Protein AF-A0A1I6ZV10-F1 (afdb_monomer_lite)

Foldseek 3Di:
DQPPPPCLVVLLVLLVVLCVVLVVLQVVDPLSVVLSVVLSVCSNPVSVDDLVRNVVSLVVNLVVLVVVLVVLVVVPVVDPDDPVSNVVSVVSNVSSVVSSVSSVVSCVPPSD

Radius of gyration: 16.06 Å; chains: 1; bounding box: 41×19×49 Å

Secondary structure (DSSP, 8-state):
-----TTHHHHHHHHHHHHHHTHHHHHS-HHHHHHHHHHHHHHHTTTTS-HHHHHHHHHHHHHHHHHHHHHHHHHHHH----HHHHHHHHHHHHHHHHHHHHHHHHHHHH--

Structure (mmCIF, N/CA/C/O backbone):
data_AF-A0A1I6ZV10-F1
#
_entry.id   AF-A0A1I6ZV10-F1
#
loop_
_atom_site.group_PDB
_atom_site.id
_atom_site.type_symbol
_atom_site.label_atom_id
_atom_site.label_alt_id
_atom_site.label_comp_id
_atom_site.label_asym_id
_atom_site.label_entity_id
_atom_site.label_seq_id
_atom_site.pdbx_PDB_ins_code
_atom_site.Cartn_x
_atom_site.Cartn_y
_atom_site.Cartn_z
_atom_site.occupancy
_atom_site.B_iso_or_equiv
_atom_site.auth_seq_id
_atom_site.auth_comp_id
_atom_site.auth_asym_id
_atom_site.auth_atom_id
_atom_site.pdbx_PDB_model_num
ATOM 1 N N . MET A 1 1 ? -14.792 2.680 24.919 1.00 31.55 1 MET A N 1
ATOM 2 C CA . MET A 1 1 ? -15.704 2.117 23.906 1.00 31.55 1 MET A CA 1
ATOM 3 C C . MET A 1 1 ? -14.819 1.675 22.760 1.00 31.55 1 MET A C 1
ATOM 5 O O . MET A 1 1 ? -14.133 2.535 22.224 1.00 31.55 1 MET A O 1
ATOM 9 N N . SER A 1 2 ? -14.737 0.375 22.478 1.00 42.28 2 SER A N 1
ATOM 10 C CA . SER A 1 2 ? -13.983 -0.118 21.324 1.00 42.28 2 SER A CA 1
ATOM 11 C C . SER A 1 2 ? -14.800 0.162 20.072 1.00 42.28 2 SER A C 1
ATOM 13 O O . SER A 1 2 ? -15.940 -0.282 19.961 1.00 42.28 2 SER A O 1
ATOM 15 N N . LEU A 1 3 ? -14.244 0.974 19.179 1.00 47.09 3 LEU A N 1
ATOM 16 C CA . LEU A 1 3 ? -14.742 1.128 17.820 1.00 47.09 3 LEU A CA 1
ATOM 17 C C . LEU A 1 3 ? -14.268 -0.110 17.053 1.00 47.09 3 LEU A C 1
ATOM 19 O O . LEU A 1 3 ? -13.204 -0.089 16.442 1.00 47.09 3 LEU A O 1
ATOM 23 N N . GLU A 1 4 ? -15.000 -1.217 17.166 1.00 53.94 4 GLU A N 1
ATOM 24 C CA . GLU A 1 4 ? -14.805 -2.346 16.256 1.00 53.94 4 GLU A CA 1
ATOM 25 C C . GLU A 1 4 ? -15.121 -1.844 14.844 1.00 53.94 4 GLU A C 1
ATOM 27 O O . GLU A 1 4 ? -16.244 -1.419 14.569 1.00 53.94 4 GLU A O 1
ATOM 32 N N . ASN A 1 5 ? -14.105 -1.805 13.981 1.00 54.47 5 ASN A N 1
ATOM 33 C CA . ASN A 1 5 ? -14.259 -1.457 12.577 1.00 54.47 5 ASN A CA 1
ATOM 34 C C . ASN A 1 5 ? -15.032 -2.604 11.899 1.00 54.47 5 ASN A C 1
ATOM 36 O O . ASN A 1 5 ? -14.471 -3.695 11.769 1.00 54.47 5 ASN A O 1
ATOM 40 N N . PRO A 1 6 ? -16.299 -2.413 11.479 1.00 59.09 6 PRO A N 1
ATOM 41 C CA . PRO A 1 6 ? -17.118 -3.497 10.929 1.00 59.09 6 PRO A CA 1
ATOM 42 C C . PRO A 1 6 ? -16.561 -4.069 9.615 1.00 59.09 6 PRO A C 1
ATOM 44 O O . PRO A 1 6 ? -16.993 -5.139 9.197 1.00 59.09 6 PRO A O 1
ATOM 47 N N . ASN A 1 7 ? -15.581 -3.390 9.008 1.00 64.69 7 ASN A N 1
ATOM 48 C CA . ASN A 1 7 ? -14.989 -3.738 7.720 1.00 64.69 7 ASN A CA 1
ATOM 49 C C . ASN A 1 7 ? -13.534 -4.231 7.827 1.00 64.69 7 ASN A C 1
ATOM 51 O O . ASN A 1 7 ? -12.903 -4.432 6.796 1.00 64.69 7 ASN A O 1
ATOM 55 N N . ALA A 1 8 ? -12.995 -4.488 9.030 1.00 67.50 8 ALA A N 1
ATOM 56 C CA . ALA A 1 8 ? -11.590 -4.899 9.201 1.00 67.50 8 ALA A CA 1
ATOM 57 C C . ALA A 1 8 ? -11.202 -6.116 8.331 1.00 67.50 8 ALA A C 1
ATOM 59 O O . ALA A 1 8 ? -10.106 -6.175 7.782 1.00 67.50 8 ALA A O 1
ATOM 60 N N . GLY A 1 9 ? -12.128 -7.061 8.132 1.00 77.25 9 GLY A N 1
ATOM 61 C CA . GLY A 1 9 ? -11.920 -8.190 7.223 1.00 77.25 9 GLY A CA 1
ATOM 62 C C . GLY A 1 9 ? -11.881 -7.802 5.739 1.00 77.25 9 GLY A C 1
ATOM 63 O O . GLY A 1 9 ? -11.145 -8.412 4.971 1.00 77.25 9 GLY A O 1
ATOM 64 N N . GLU A 1 10 ? -12.646 -6.799 5.305 1.00 86.06 10 GLU A N 1
ATOM 65 C CA . GLU A 1 10 ? -12.596 -6.293 3.924 1.00 86.06 10 GLU A CA 1
ATOM 66 C C . GLU A 1 10 ? -11.306 -5.508 3.664 1.00 86.06 10 GLU A C 1
ATOM 68 O O . GLU A 1 10 ? -10.708 -5.667 2.599 1.00 86.06 10 GLU A O 1
ATOM 73 N N . ASP A 1 11 ? -10.843 -4.737 4.652 1.00 88.38 11 ASP A N 1
ATOM 74 C CA . ASP A 1 11 ? -9.592 -3.977 4.587 1.00 88.38 11 ASP A CA 1
ATOM 75 C C . ASP A 1 11 ? -8.392 -4.927 4.413 1.00 88.38 11 ASP A C 1
ATOM 77 O O . ASP A 1 11 ? -7.582 -4.768 3.497 1.00 88.38 11 ASP A O 1
ATOM 81 N N . VAL A 1 12 ? -8.305 -5.970 5.249 1.00 91.12 12 VAL A N 1
ATOM 82 C CA . VAL A 1 12 ? -7.232 -6.976 5.180 1.00 91.12 12 VAL A CA 1
ATOM 83 C C . VAL A 1 12 ? -7.280 -7.739 3.858 1.00 91.12 12 VAL A C 1
ATOM 85 O O . VAL A 1 12 ? -6.261 -7.835 3.179 1.00 91.12 12 VAL A O 1
ATOM 88 N N . ASN A 1 13 ? -8.459 -8.209 3.433 1.00 91.12 13 ASN A N 1
ATOM 89 C CA . ASN A 1 13 ? -8.607 -8.923 2.160 1.00 91.12 13 ASN A CA 1
ATOM 90 C C . ASN A 1 13 ? -8.206 -8.056 0.955 1.00 91.12 13 ASN A C 1
ATOM 92 O O . ASN A 1 13 ? -7.612 -8.553 -0.003 1.00 91.12 13 ASN A O 1
ATOM 96 N N . ALA A 1 14 ? -8.526 -6.758 0.979 1.00 92.81 14 ALA A N 1
ATOM 97 C CA . ALA A 1 14 ? -8.135 -5.839 -0.082 1.00 92.81 14 ALA A CA 1
ATOM 98 C C . ALA A 1 14 ? -6.611 -5.641 -0.127 1.00 92.81 14 ALA A C 1
ATOM 100 O O . ALA A 1 14 ? -6.033 -5.659 -1.217 1.00 92.81 14 ALA A O 1
ATOM 101 N N . LEU A 1 15 ? -5.956 -5.514 1.033 1.00 94.62 15 LEU A N 1
ATOM 102 C CA . LEU A 1 15 ? -4.497 -5.430 1.112 1.00 94.62 15 LEU A CA 1
ATOM 103 C C . LEU A 1 15 ? -3.827 -6.732 0.647 1.00 94.62 15 LEU A C 1
ATOM 105 O O . LEU A 1 15 ? -2.893 -6.685 -0.150 1.00 94.62 15 LEU A O 1
ATOM 109 N N . GLU A 1 16 ? -4.326 -7.894 1.074 1.00 93.88 16 GLU A N 1
ATOM 110 C CA . GLU A 1 16 ? -3.819 -9.200 0.631 1.00 93.88 16 GLU A CA 1
ATOM 111 C C . GLU A 1 16 ? -3.975 -9.398 -0.882 1.00 93.88 16 GLU A C 1
ATOM 113 O O . GLU A 1 16 ? -3.082 -9.944 -1.532 1.00 93.88 16 GLU A O 1
ATOM 118 N N . GLY A 1 17 ? -5.069 -8.901 -1.467 1.00 94.38 17 GLY A N 1
ATOM 119 C CA . GLY A 1 17 ? -5.265 -8.889 -2.916 1.00 94.38 17 GLY A CA 1
ATOM 120 C C . GLY A 1 17 ? -4.193 -8.077 -3.650 1.00 94.38 17 GLY A C 1
ATOM 121 O O . GLY A 1 17 ? -3.670 -8.534 -4.669 1.00 94.38 17 GLY A O 1
ATOM 122 N N . ILE A 1 18 ? -3.814 -6.912 -3.113 1.00 94.81 18 ILE A N 1
ATOM 123 C CA . ILE A 1 18 ? -2.706 -6.100 -3.641 1.00 94.81 18 ILE A CA 1
ATOM 124 C C . ILE A 1 18 ? -1.387 -6.867 -3.493 1.00 94.81 18 ILE A C 1
ATOM 126 O O . ILE A 1 18 ? -0.680 -7.053 -4.482 1.00 94.81 18 ILE A O 1
ATOM 130 N N . MET A 1 19 ? -1.096 -7.396 -2.302 1.00 93.94 19 MET A N 1
ATOM 131 C CA . MET A 1 19 ? 0.135 -8.153 -2.041 1.00 93.94 19 MET A CA 1
ATOM 132 C C . MET A 1 19 ? 0.293 -9.374 -2.955 1.00 93.94 19 MET A C 1
ATOM 134 O O . MET A 1 19 ? 1.394 -9.669 -3.411 1.00 93.94 19 MET A O 1
ATOM 138 N N . SER A 1 20 ? -0.801 -10.083 -3.239 1.00 93.88 20 SER A N 1
ATOM 139 C CA . SER A 1 20 ? -0.788 -11.237 -4.139 1.00 93.88 20 SER A CA 1
ATOM 140 C C . SER A 1 20 ? -0.633 -10.843 -5.607 1.00 93.88 20 SER A C 1
ATOM 142 O O . SER A 1 20 ? -0.070 -11.622 -6.372 1.00 93.88 20 SER A O 1
ATOM 144 N N . THR A 1 21 ? -1.161 -9.687 -6.016 1.00 94.31 21 THR A N 1
ATOM 145 C CA . THR A 1 21 ? -1.097 -9.223 -7.413 1.00 94.31 21 THR A CA 1
ATOM 146 C C . THR A 1 21 ? 0.305 -8.733 -7.764 1.00 94.31 21 THR A C 1
ATOM 148 O O . THR A 1 21 ? 0.812 -9.064 -8.830 1.00 94.31 21 THR A O 1
ATOM 151 N N . TYR A 1 22 ? 0.948 -8.009 -6.846 1.00 92.69 22 TYR A N 1
ATOM 152 C CA . TYR A 1 22 ? 2.253 -7.369 -7.048 1.00 92.69 22 TYR A CA 1
ATOM 153 C C . TYR A 1 22 ? 3.358 -8.049 -6.228 1.00 92.69 22 TYR A C 1
ATOM 155 O O . TYR A 1 22 ? 4.247 -7.405 -5.673 1.00 92.69 22 TYR A O 1
ATOM 163 N N . GLN A 1 23 ? 3.275 -9.376 -6.100 1.00 91.38 23 GLN A N 1
ATOM 164 C CA . GLN A 1 23 ? 4.172 -10.148 -5.243 1.00 91.38 23 GLN A CA 1
ATOM 165 C C . GLN A 1 23 ? 5.647 -10.020 -5.658 1.00 91.38 23 GLN A C 1
ATOM 167 O O . GLN A 1 23 ? 6.500 -10.045 -4.774 1.00 91.38 23 GLN A O 1
ATOM 172 N N . SER A 1 24 ? 5.944 -9.914 -6.959 1.00 88.00 24 SER A N 1
ATOM 173 C CA . SER A 1 24 ? 7.298 -9.683 -7.493 1.00 88.00 24 SER A CA 1
ATOM 174 C C . SER A 1 24 ? 7.915 -8.438 -6.861 1.00 88.00 24 SER A C 1
ATOM 176 O O . SER A 1 24 ? 8.877 -8.542 -6.104 1.00 88.00 24 SER A O 1
ATOM 178 N N . GLU A 1 25 ? 7.259 -7.294 -7.048 1.00 88.56 25 GLU A N 1
ATOM 179 C CA . GLU A 1 25 ? 7.733 -5.992 -6.571 1.00 88.56 25 GLU A CA 1
ATOM 180 C C . GLU A 1 25 ? 7.884 -5.930 -5.046 1.00 88.56 25 GLU A C 1
ATOM 182 O O . GLU A 1 25 ? 8.826 -5.340 -4.520 1.00 88.56 25 GLU A O 1
ATOM 187 N N . ILE A 1 26 ? 6.970 -6.568 -4.312 1.00 90.12 26 ILE A N 1
ATOM 188 C CA . ILE A 1 26 ? 6.986 -6.547 -2.844 1.00 90.12 26 ILE A CA 1
ATOM 189 C C . ILE A 1 26 ? 8.042 -7.504 -2.282 1.00 90.12 26 ILE A C 1
ATOM 191 O O . ILE A 1 26 ? 8.640 -7.223 -1.246 1.00 90.12 26 ILE A O 1
ATOM 195 N N . ARG A 1 27 ? 8.266 -8.660 -2.917 1.00 87.25 27 ARG A N 1
ATOM 196 C CA . ARG A 1 27 ? 9.193 -9.681 -2.406 1.00 87.25 27 ARG A CA 1
ATOM 197 C C . ARG A 1 27 ? 10.652 -9.316 -2.652 1.00 87.25 27 ARG A C 1
ATOM 199 O O . ARG A 1 27 ? 11.497 -9.691 -1.839 1.00 87.25 27 ARG A O 1
ATOM 206 N N . ASP A 1 28 ? 10.931 -8.611 -3.741 1.00 84.81 28 ASP A N 1
ATOM 207 C CA . ASP A 1 28 ? 12.291 -8.206 -4.099 1.00 84.81 28 ASP A CA 1
ATOM 208 C C . ASP A 1 28 ? 12.783 -7.001 -3.273 1.00 84.81 28 ASP A C 1
ATOM 210 O O . ASP A 1 28 ? 13.984 -6.741 -3.213 1.00 84.81 28 ASP A O 1
ATOM 214 N N . ASN A 1 29 ? 11.886 -6.334 -2.532 1.00 86.38 29 ASN A N 1
ATOM 215 C CA . ASN A 1 29 ? 12.214 -5.255 -1.604 1.00 86.38 29 ASN A CA 1
ATOM 216 C C . ASN A 1 29 ? 11.872 -5.634 -0.149 1.00 86.38 29 ASN A C 1
ATOM 218 O O . ASN A 1 29 ? 10.715 -5.676 0.271 1.00 86.38 29 ASN A O 1
ATOM 222 N N . THR A 1 30 ? 12.906 -5.859 0.667 1.00 89.50 30 THR A N 1
ATOM 223 C CA . THR A 1 30 ? 12.749 -6.265 2.074 1.00 89.50 30 THR A CA 1
ATOM 224 C C . THR A 1 30 ? 12.053 -5.222 2.951 1.00 89.50 30 THR A C 1
ATOM 226 O O . THR A 1 30 ? 11.416 -5.599 3.935 1.00 89.50 30 THR A O 1
ATOM 229 N N . ILE A 1 31 ? 12.179 -3.930 2.623 1.00 90.50 31 ILE A N 1
ATOM 230 C CA . ILE A 1 31 ? 11.524 -2.847 3.369 1.00 90.50 31 ILE A CA 1
ATOM 231 C C . ILE A 1 31 ? 10.028 -2.874 3.065 1.00 90.50 31 ILE A C 1
ATOM 233 O O . ILE A 1 31 ? 9.221 -2.961 3.990 1.00 90.50 31 ILE A O 1
ATOM 237 N N . LEU A 1 32 ? 9.658 -2.931 1.780 1.00 91.69 32 LEU A N 1
ATOM 238 C CA . LEU A 1 32 ? 8.261 -3.079 1.368 1.00 91.69 32 LEU A CA 1
ATOM 239 C C . LEU A 1 32 ? 7.633 -4.321 1.996 1.00 91.69 32 LEU A C 1
ATOM 241 O O . LEU A 1 32 ? 6.555 -4.232 2.576 1.00 91.69 32 LEU A O 1
ATOM 245 N N . GLN A 1 33 ? 8.318 -5.466 1.972 1.00 93.75 33 GLN A N 1
ATOM 246 C CA . GLN A 1 33 ? 7.816 -6.680 2.611 1.00 93.75 33 GLN A CA 1
ATOM 247 C C . GLN A 1 33 ? 7.475 -6.467 4.099 1.00 93.75 33 GLN A C 1
ATOM 249 O O . GLN A 1 33 ? 6.425 -6.922 4.561 1.00 93.75 33 GLN A O 1
ATOM 254 N N . ALA A 1 34 ? 8.348 -5.787 4.846 1.00 94.38 34 ALA A N 1
ATOM 255 C CA . ALA A 1 34 ? 8.141 -5.514 6.264 1.00 94.38 34 ALA A CA 1
ATOM 256 C C . ALA A 1 34 ? 6.985 -4.530 6.500 1.00 94.38 34 ALA A C 1
ATOM 258 O O . ALA A 1 34 ? 6.134 -4.779 7.355 1.00 94.38 34 ALA A O 1
ATOM 259 N N . GLU A 1 35 ? 6.912 -3.451 5.722 1.00 94.69 35 GLU A N 1
ATOM 260 C CA . GLU A 1 35 ? 5.879 -2.426 5.885 1.00 94.69 35 GLU A CA 1
ATOM 261 C C . GLU A 1 35 ? 4.493 -2.923 5.450 1.00 94.69 35 GLU A C 1
ATOM 263 O O . GLU A 1 35 ? 3.508 -2.655 6.136 1.0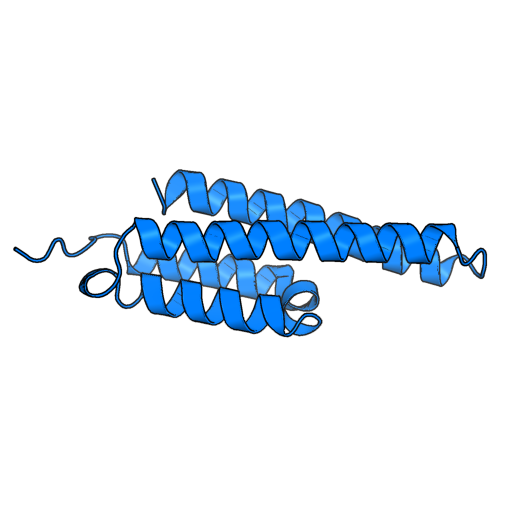0 94.69 35 GLU A O 1
ATOM 268 N N . PHE A 1 36 ? 4.394 -3.748 4.402 1.00 95.25 36 PHE A N 1
ATOM 269 C CA . PHE A 1 36 ? 3.142 -4.426 4.047 1.00 95.25 36 PHE A CA 1
ATOM 270 C C . PHE A 1 36 ? 2.676 -5.391 5.144 1.00 95.25 36 PHE A C 1
ATOM 272 O O . PHE A 1 36 ? 1.491 -5.411 5.482 1.00 95.25 36 PHE A O 1
ATOM 279 N N . ALA A 1 37 ? 3.593 -6.169 5.731 1.00 94.81 37 ALA A N 1
ATOM 280 C CA . ALA A 1 37 ? 3.263 -7.064 6.840 1.00 94.81 37 ALA A CA 1
ATOM 281 C C . ALA A 1 37 ? 2.775 -6.284 8.071 1.00 94.81 37 ALA A C 1
ATOM 283 O O . ALA A 1 37 ? 1.801 -6.676 8.709 1.00 94.81 37 ALA A O 1
ATOM 284 N N . LYS A 1 38 ? 3.412 -5.149 8.363 1.00 95.38 38 LYS A N 1
ATOM 285 C CA . LYS A 1 38 ? 3.030 -4.248 9.451 1.00 95.38 38 LYS A CA 1
ATOM 286 C C . LYS A 1 38 ? 1.680 -3.580 9.205 1.00 95.38 38 LYS A C 1
ATOM 288 O O . LYS A 1 38 ? 0.862 -3.510 10.115 1.00 95.38 38 LYS A O 1
ATOM 293 N N . LEU A 1 39 ? 1.410 -3.125 7.979 1.00 94.69 39 LEU A N 1
ATOM 294 C CA . LEU A 1 39 ? 0.111 -2.551 7.634 1.00 94.69 39 LEU A CA 1
ATOM 295 C C . LEU A 1 39 ? -0.997 -3.596 7.776 1.00 94.69 39 LEU A C 1
ATOM 297 O O . LEU A 1 39 ? -2.051 -3.286 8.324 1.00 94.69 39 LEU A O 1
ATOM 301 N N . LYS A 1 40 ? -0.745 -4.834 7.336 1.00 94.44 40 LYS A N 1
ATOM 302 C CA . LYS A 1 40 ? -1.681 -5.946 7.515 1.00 94.44 40 LYS A CA 1
ATOM 303 C C . LYS A 1 40 ? -1.982 -6.188 8.995 1.00 94.44 40 LYS A C 1
ATOM 305 O O . LYS A 1 40 ? -3.151 -6.197 9.366 1.00 94.44 40 LYS A O 1
ATOM 310 N N . ASP A 1 41 ? -0.950 -6.302 9.826 1.00 93.38 41 ASP A N 1
ATOM 311 C CA . ASP A 1 41 ? -1.096 -6.487 11.273 1.00 93.38 41 ASP A CA 1
ATOM 312 C C . ASP A 1 41 ? -1.921 -5.356 11.915 1.00 93.38 41 ASP A C 1
ATOM 314 O O . ASP A 1 41 ? -2.839 -5.607 12.695 1.00 93.38 41 ASP A O 1
ATOM 318 N N . TYR A 1 42 ? -1.684 -4.107 11.508 1.00 92.25 42 TYR A N 1
ATOM 319 C CA . TYR A 1 42 ? -2.419 -2.955 12.036 1.00 92.25 42 TYR A CA 1
ATOM 320 C C . TYR A 1 42 ? -3.889 -2.918 11.595 1.00 92.25 42 TYR A C 1
ATOM 322 O O . TYR A 1 42 ? -4.729 -2.336 12.289 1.00 92.25 42 TYR A O 1
ATOM 330 N N . LEU A 1 43 ? -4.211 -3.501 10.439 1.00 90.06 43 LEU A N 1
ATOM 331 C CA . LEU A 1 43 ? -5.588 -3.664 9.972 1.00 90.06 43 LEU A CA 1
ATOM 332 C C . LEU A 1 43 ? -6.291 -4.817 10.698 1.00 90.06 43 LEU A C 1
ATOM 334 O O . LEU A 1 43 ? -7.437 -4.651 11.115 1.00 90.06 43 LEU A O 1
ATOM 338 N N . GLU A 1 44 ? -5.603 -5.944 10.906 1.00 89.88 44 GLU A N 1
ATOM 339 C CA . GLU A 1 44 ? -6.110 -7.097 11.668 1.00 89.88 44 GLU A CA 1
ATOM 340 C C . GLU A 1 44 ? -6.392 -6.721 13.132 1.00 89.88 44 GLU A C 1
ATOM 342 O O . GLU A 1 44 ? -7.407 -7.131 13.701 1.00 89.88 44 GLU A O 1
ATOM 347 N N . HIS A 1 45 ? -5.553 -5.861 13.714 1.00 87.31 45 HIS A N 1
ATOM 348 C CA . HIS A 1 45 ? -5.663 -5.379 15.090 1.00 87.31 45 HIS A CA 1
ATOM 349 C C . HIS A 1 45 ? -6.127 -3.914 15.149 1.00 87.31 45 HIS A C 1
ATOM 351 O O . HIS A 1 45 ? -5.616 -3.103 15.924 1.00 87.3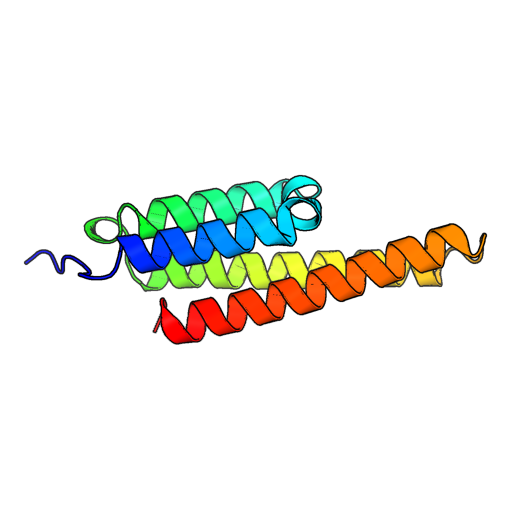1 45 HIS A O 1
ATOM 357 N N . SER A 1 46 ? -7.146 -3.545 14.359 1.00 75.19 46 SER A N 1
ATOM 358 C CA . SER A 1 46 ? -7.612 -2.150 14.232 1.00 75.19 46 SER A CA 1
ATOM 359 C C . SER A 1 46 ? -8.086 -1.496 15.541 1.00 75.19 46 SER A C 1
ATOM 361 O O . SER A 1 46 ? -8.255 -0.278 15.594 1.00 75.19 46 SER A O 1
ATOM 363 N N . GLY A 1 47 ? -8.377 -2.295 16.574 1.00 77.69 47 GLY A N 1
ATOM 364 C CA . GLY A 1 47 ? -8.712 -1.820 17.921 1.00 77.69 47 GLY A CA 1
ATOM 365 C C . GLY A 1 47 ? -7.493 -1.454 18.778 1.00 77.69 47 GLY A C 1
ATOM 366 O O . GLY A 1 47 ? -7.647 -0.731 19.761 1.00 77.69 47 GLY A O 1
ATOM 367 N N . GLU A 1 48 ? -6.306 -1.932 18.404 1.00 85.62 48 GLU A N 1
ATOM 368 C CA . GLU A 1 48 ? -5.027 -1.695 19.085 1.00 85.62 48 GLU A CA 1
ATOM 369 C C . GLU A 1 48 ? -4.233 -0.563 18.420 1.00 85.62 48 GLU A C 1
ATOM 371 O O . GLU A 1 48 ? -3.529 0.176 19.108 1.00 85.62 48 GLU A O 1
ATOM 376 N N . HIS A 1 49 ? -4.422 -0.369 17.109 1.00 86.38 49 HIS A N 1
ATOM 377 C CA . HIS A 1 49 ? -3.725 0.647 16.322 1.00 86.38 49 HIS A CA 1
ATOM 378 C C . HIS A 1 49 ? -4.641 1.769 15.834 1.00 86.38 49 HIS A C 1
ATOM 380 O O . HIS A 1 49 ? -5.711 1.574 15.239 1.00 86.38 49 HIS A O 1
ATOM 386 N N . SER A 1 50 ? -4.181 3.000 16.031 1.00 88.56 50 SER A N 1
ATOM 387 C CA . SER A 1 50 ? -4.887 4.190 15.572 1.00 88.56 50 SER A CA 1
ATOM 388 C C . SER A 1 50 ? -4.889 4.302 14.043 1.00 88.56 50 SER A C 1
ATOM 390 O O . SER A 1 50 ? -4.035 3.760 13.340 1.00 88.56 50 SER A O 1
ATOM 392 N N . LEU A 1 51 ? -5.848 5.062 13.503 1.00 88.75 51 LEU A N 1
ATOM 393 C CA . LEU A 1 51 ? -5.858 5.417 12.080 1.00 88.75 51 LEU A CA 1
ATOM 394 C C . LEU A 1 51 ? -4.566 6.142 11.673 1.00 88.75 51 LEU A C 1
ATOM 396 O O . LEU A 1 51 ? -4.039 5.908 10.592 1.00 88.75 51 LEU A O 1
ATOM 400 N N . LYS A 1 52 ? -4.021 6.980 12.564 1.00 91.12 52 LYS A N 1
ATOM 401 C CA . LYS A 1 52 ? -2.767 7.697 12.324 1.00 91.12 52 LYS A CA 1
ATOM 402 C C . LYS A 1 52 ? -1.596 6.736 12.112 1.00 91.12 52 LYS A C 1
ATOM 404 O O . LYS A 1 52 ? -0.821 6.943 11.192 1.00 91.12 52 LYS A O 1
ATOM 409 N N . GLU A 1 53 ? -1.476 5.697 12.933 1.00 91.38 53 GLU A N 1
ATOM 410 C CA . GLU A 1 53 ? -0.407 4.700 12.791 1.00 91.38 53 GLU A CA 1
ATOM 411 C C . GLU A 1 53 ? -0.529 3.917 11.481 1.00 91.38 53 GLU A C 1
ATOM 413 O O . GLU A 1 53 ? 0.473 3.692 10.809 1.00 91.38 53 GLU A O 1
ATOM 418 N N . ARG A 1 54 ? -1.756 3.566 11.078 1.00 92.56 54 ARG A N 1
ATOM 419 C CA . ARG A 1 54 ? -2.022 2.930 9.778 1.00 92.56 54 ARG A CA 1
ATOM 420 C C . ARG A 1 54 ? -1.651 3.835 8.606 1.00 92.56 54 ARG A C 1
ATOM 422 O O . ARG A 1 54 ? -0.998 3.374 7.676 1.00 92.56 54 ARG A O 1
ATOM 429 N N . LEU A 1 55 ? -2.015 5.117 8.672 1.00 93.12 55 LEU A N 1
ATOM 430 C CA . LEU A 1 55 ? -1.647 6.106 7.657 1.00 93.12 55 LEU A CA 1
ATOM 431 C C . LEU A 1 55 ? -0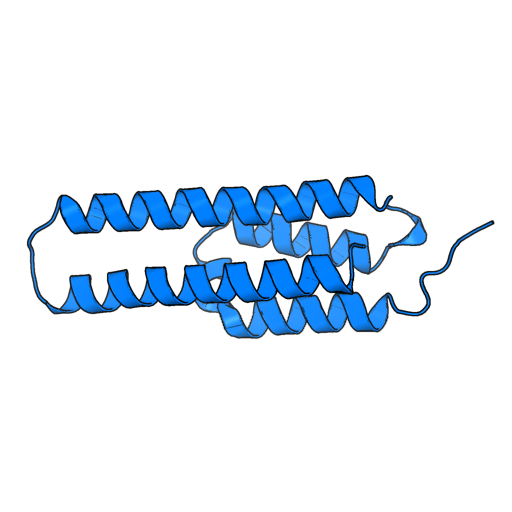.133 6.302 7.570 1.00 93.12 55 LEU A C 1
ATOM 433 O O . LEU A 1 55 ? 0.387 6.353 6.468 1.00 93.12 55 LEU A O 1
ATOM 437 N N . GLN A 1 56 ? 0.582 6.328 8.697 1.00 94.25 56 GLN A N 1
ATOM 438 C CA . GLN A 1 56 ? 2.043 6.465 8.692 1.00 94.25 56 GLN A CA 1
ATOM 439 C C . GLN A 1 56 ? 2.742 5.294 7.997 1.00 94.25 56 GLN A C 1
ATOM 441 O O . GLN A 1 56 ? 3.654 5.512 7.209 1.00 94.25 56 GLN A O 1
ATOM 446 N N . VAL A 1 57 ? 2.316 4.056 8.272 1.00 95.19 57 VAL A N 1
ATOM 447 C CA . VAL A 1 57 ? 2.860 2.873 7.582 1.00 95.19 57 VAL A CA 1
ATOM 448 C C . VAL A 1 57 ? 2.506 2.919 6.095 1.00 95.19 57 VAL A C 1
ATOM 450 O O . VAL A 1 57 ? 3.352 2.672 5.244 1.00 95.19 57 VAL A O 1
ATOM 453 N N . PHE A 1 58 ? 1.267 3.285 5.767 1.00 94.94 58 PHE A N 1
ATOM 454 C CA . PHE A 1 58 ? 0.816 3.410 4.385 1.00 94.94 58 PHE A CA 1
ATOM 455 C C . PHE A 1 58 ? 1.594 4.475 3.593 1.00 94.94 58 PHE A C 1
ATOM 457 O O . PHE A 1 58 ? 2.012 4.215 2.467 1.00 94.94 58 PHE A O 1
ATOM 464 N N . GLU A 1 59 ? 1.819 5.654 4.175 1.00 94.44 59 GLU A N 1
ATOM 465 C CA . GLU A 1 59 ? 2.634 6.718 3.581 1.00 94.44 59 GLU A CA 1
ATOM 466 C C . GLU A 1 59 ? 4.068 6.242 3.351 1.00 94.44 59 GLU A C 1
ATOM 468 O O . GLU A 1 59 ? 4.604 6.450 2.266 1.00 94.44 59 GLU A O 1
ATOM 473 N N . HIS A 1 60 ? 4.644 5.518 4.313 1.00 95.69 60 HIS A N 1
ATOM 474 C CA . HIS A 1 60 ? 5.996 4.991 4.179 1.00 95.69 60 HIS A CA 1
ATOM 475 C C . HIS A 1 60 ? 6.115 3.978 3.028 1.00 95.69 60 HIS A C 1
ATOM 477 O O . HIS A 1 60 ? 7.047 4.062 2.237 1.00 95.69 60 HIS A O 1
ATOM 483 N N . ILE A 1 61 ? 5.125 3.094 2.835 1.00 94.69 61 ILE A N 1
ATOM 484 C CA . ILE A 1 61 ? 5.079 2.193 1.664 1.00 94.69 61 ILE A CA 1
ATOM 485 C C . ILE A 1 61 ? 5.113 2.989 0.348 1.00 94.69 61 ILE A C 1
ATOM 487 O O . ILE A 1 61 ? 5.788 2.590 -0.602 1.00 94.69 61 ILE A O 1
ATOM 491 N N . LEU A 1 62 ? 4.386 4.109 0.267 1.00 94.00 62 LEU A N 1
ATOM 492 C CA . LEU A 1 62 ? 4.371 4.947 -0.936 1.00 94.00 62 LEU A CA 1
ATOM 493 C C . LEU A 1 62 ? 5.716 5.643 -1.184 1.00 94.00 62 LEU A C 1
ATOM 495 O O . LEU A 1 62 ? 6.108 5.787 -2.343 1.00 94.00 62 LEU A O 1
ATOM 499 N N . GLU A 1 63 ? 6.405 6.072 -0.126 1.00 93.00 63 GLU A N 1
ATOM 500 C CA . GLU A 1 63 ? 7.745 6.666 -0.214 1.00 93.00 63 GLU A CA 1
ATOM 501 C C . GLU A 1 63 ? 8.774 5.648 -0.721 1.00 93.00 63 GLU A C 1
ATOM 503 O O . GLU A 1 63 ? 9.498 5.937 -1.673 1.00 93.00 63 GLU A O 1
ATOM 508 N N . GLU A 1 64 ? 8.771 4.433 -0.170 1.00 91.94 64 GLU A N 1
ATOM 509 C CA . GLU A 1 64 ? 9.685 3.356 -0.574 1.00 91.94 64 GLU A CA 1
ATOM 510 C C . GLU A 1 64 ? 9.483 2.937 -2.039 1.00 91.94 64 GLU A C 1
ATOM 512 O O . GLU A 1 64 ? 10.446 2.706 -2.771 1.00 91.94 64 GLU A O 1
ATOM 517 N N . LEU A 1 65 ? 8.232 2.894 -2.515 1.00 89.44 65 LEU A N 1
ATOM 518 C CA . LEU A 1 65 ? 7.941 2.652 -3.933 1.00 89.44 65 LEU A CA 1
ATOM 519 C C . LEU A 1 65 ? 8.481 3.770 -4.833 1.00 89.44 65 LEU A C 1
ATOM 521 O O . LEU A 1 65 ? 8.982 3.509 -5.929 1.00 89.44 65 LEU A O 1
ATOM 525 N N . GLN A 1 66 ? 8.393 5.022 -4.383 1.00 87.56 66 GLN A N 1
ATOM 526 C CA . GLN A 1 66 ? 8.928 6.152 -5.132 1.00 87.56 66 GLN A CA 1
ATOM 527 C C . GLN A 1 66 ? 10.462 6.110 -5.197 1.00 87.56 66 GLN A C 1
ATOM 529 O O . GLN A 1 66 ? 11.020 6.377 -6.261 1.00 87.56 66 GLN A O 1
ATOM 534 N N . GLU A 1 67 ? 11.138 5.759 -4.103 1.00 86.62 67 GLU A N 1
ATOM 535 C CA . GLU A 1 67 ? 12.597 5.601 -4.085 1.00 86.62 67 GLU A CA 1
ATOM 536 C C . GLU A 1 67 ? 13.046 4.475 -5.027 1.00 86.62 67 GLU A C 1
ATOM 538 O O . GLU A 1 67 ? 13.879 4.706 -5.905 1.00 86.62 67 GLU A O 1
ATOM 543 N N . ASN A 1 68 ? 12.405 3.305 -4.941 1.00 81.56 68 ASN A N 1
ATOM 544 C CA . ASN A 1 68 ? 12.755 2.142 -5.758 1.00 81.56 68 ASN A CA 1
ATOM 545 C C . ASN A 1 68 ? 12.590 2.407 -7.267 1.00 81.56 68 ASN A C 1
ATOM 547 O O . ASN A 1 68 ? 13.469 2.085 -8.068 1.00 81.56 68 ASN A O 1
ATOM 551 N N . SER A 1 69 ? 11.494 3.065 -7.665 1.00 79.94 69 SER A N 1
ATOM 552 C CA . SER A 1 69 ? 11.271 3.446 -9.068 1.00 79.94 69 SER A CA 1
ATOM 553 C C . SER A 1 69 ? 12.311 4.457 -9.574 1.00 79.94 69 SER A C 1
ATOM 555 O O . SER A 1 69 ? 12.751 4.385 -10.724 1.00 79.94 69 SER A O 1
ATOM 557 N N . GLY A 1 70 ? 12.754 5.376 -8.708 1.00 76.81 70 GLY A N 1
ATOM 558 C CA . GLY A 1 70 ? 13.806 6.342 -9.016 1.00 76.81 70 GLY A CA 1
ATOM 559 C C . GLY A 1 70 ? 15.166 5.681 -9.237 1.00 76.81 70 GLY A C 1
ATOM 560 O O . GLY A 1 70 ? 15.871 6.035 -10.184 1.00 76.81 70 GLY A O 1
ATOM 561 N N . ASP A 1 71 ? 15.519 4.699 -8.412 1.00 78.75 71 ASP A N 1
ATOM 562 C CA . ASP A 1 71 ? 16.765 3.945 -8.556 1.00 78.75 71 ASP A CA 1
ATOM 563 C C . ASP A 1 71 ? 16.771 3.093 -9.831 1.00 78.75 71 ASP A C 1
ATOM 565 O O . ASP A 1 71 ? 17.743 3.133 -10.592 1.00 78.75 71 ASP A O 1
ATOM 569 N N . HIS A 1 72 ? 15.664 2.408 -10.135 1.00 73.62 72 HIS A N 1
ATOM 570 C CA . HIS A 1 72 ? 15.518 1.646 -11.379 1.00 73.62 72 HIS A CA 1
ATOM 571 C C . HIS A 1 72 ? 15.647 2.522 -12.632 1.00 73.62 72 HIS A C 1
ATOM 573 O O . HIS A 1 72 ? 16.317 2.130 -13.595 1.00 73.62 72 HIS A O 1
ATOM 579 N N . LEU A 1 73 ? 15.057 3.722 -12.626 1.00 76.25 73 LEU A N 1
ATOM 580 C CA . LEU A 1 73 ? 15.173 4.658 -13.744 1.00 76.25 73 LEU A CA 1
ATOM 581 C C . LEU A 1 73 ? 16.637 5.061 -13.978 1.00 76.25 73 LEU A C 1
ATOM 583 O O . LEU A 1 73 ? 17.131 4.963 -15.100 1.00 76.25 73 LEU A O 1
ATOM 587 N N . ARG A 1 74 ? 17.358 5.424 -12.911 1.00 75.81 74 ARG A N 1
ATOM 588 C CA . ARG A 1 74 ? 18.766 5.853 -12.988 1.00 75.81 74 ARG A CA 1
ATOM 589 C C . ARG A 1 74 ? 19.682 4.740 -13.491 1.00 75.81 74 ARG A C 1
ATOM 591 O O . ARG A 1 74 ? 20.515 4.983 -14.360 1.00 75.81 74 ARG A O 1
ATOM 598 N N . MET A 1 75 ? 19.488 3.507 -13.018 1.00 70.56 75 MET A N 1
ATOM 599 C CA . MET A 1 75 ? 20.258 2.349 -13.496 1.00 70.56 75 MET A CA 1
ATOM 600 C C . MET A 1 75 ? 20.045 2.082 -14.992 1.00 70.56 75 MET A C 1
ATOM 602 O O . MET A 1 75 ? 20.988 1.702 -15.691 1.00 70.56 75 MET A O 1
ATOM 606 N N . THR A 1 76 ? 18.824 2.309 -15.483 1.00 68.88 76 THR A N 1
ATOM 607 C CA . THR A 1 76 ? 18.471 2.140 -16.899 1.00 68.88 76 THR A CA 1
ATOM 608 C C . THR A 1 76 ? 19.088 3.248 -17.764 1.00 68.88 76 THR A C 1
ATOM 610 O O . THR A 1 76 ? 19.574 2.973 -18.858 1.00 68.88 76 THR A O 1
ATOM 613 N N . GLU A 1 77 ? 19.158 4.486 -17.264 1.00 71.19 77 GLU A N 1
ATOM 614 C CA . GLU A 1 77 ? 19.801 5.612 -17.962 1.00 71.19 77 GLU A CA 1
ATOM 615 C C . GLU A 1 77 ? 21.341 5.500 -18.023 1.00 71.19 77 GLU A C 1
ATOM 617 O O . GLU A 1 77 ? 21.958 5.975 -18.980 1.00 71.19 77 GLU A O 1
ATOM 622 N N . GLU A 1 78 ? 21.981 4.867 -17.032 1.00 66.62 78 GLU A N 1
ATOM 623 C CA . GLU A 1 78 ? 23.448 4.766 -16.933 1.00 66.62 78 GLU A CA 1
ATOM 624 C C . GLU A 1 78 ? 24.059 3.546 -17.663 1.00 66.62 78 GLU A C 1
ATOM 626 O O . GLU A 1 78 ? 25.269 3.531 -17.914 1.00 66.62 78 GLU A O 1
ATOM 631 N N . SER A 1 79 ? 23.261 2.540 -18.051 1.00 57.94 79 SER A N 1
ATOM 632 C CA . SER A 1 79 ? 23.741 1.294 -18.684 1.00 57.94 79 SER A CA 1
ATOM 633 C C . SER A 1 79 ? 23.119 1.040 -20.069 1.00 57.94 79 SER A C 1
ATOM 635 O O . SER A 1 79 ? 22.095 0.371 -20.166 1.00 57.94 79 SER A O 1
ATOM 637 N N . PRO A 1 80 ? 23.758 1.461 -21.180 1.00 56.16 80 PRO A N 1
ATOM 638 C CA . PRO A 1 80 ? 23.205 1.320 -22.535 1.00 56.16 80 PRO A CA 1
ATOM 639 C C . PRO A 1 80 ? 23.377 -0.094 -23.137 1.00 56.16 80 PRO A C 1
ATOM 641 O O . PRO A 1 80 ? 23.613 -0.236 -24.338 1.00 56.16 80 PRO A O 1
ATOM 644 N N . GLN A 1 81 ? 23.340 -1.159 -22.327 1.00 57.91 81 GLN A N 1
ATOM 645 C CA . GLN A 1 81 ? 23.561 -2.535 -22.794 1.00 57.91 81 GLN A CA 1
ATOM 646 C C . GLN A 1 81 ? 22.266 -3.372 -22.833 1.00 57.91 81 GLN A C 1
ATOM 648 O O . GLN A 1 81 ? 21.785 -3.820 -21.800 1.00 57.91 81 GLN A O 1
ATOM 653 N N . LEU A 1 82 ? 21.849 -3.687 -24.073 1.00 55.03 82 LEU A N 1
ATOM 654 C CA . LEU A 1 82 ? 20.990 -4.793 -24.548 1.00 55.03 82 LEU A CA 1
ATOM 655 C C . LEU A 1 82 ? 19.475 -4.725 -24.234 1.00 55.03 82 LEU A C 1
ATOM 657 O O . LEU A 1 82 ? 19.056 -4.956 -23.104 1.00 55.03 82 LEU A O 1
ATOM 661 N N . ASP A 1 83 ? 18.677 -4.592 -25.309 1.00 59.84 83 ASP A N 1
ATOM 662 C CA . ASP A 1 83 ? 17.199 -4.642 -25.460 1.00 59.84 83 ASP A CA 1
ATOM 663 C C . ASP A 1 83 ? 16.390 -5.433 -24.407 1.00 59.84 83 ASP A C 1
ATOM 665 O O . ASP A 1 83 ? 15.266 -5.065 -24.068 1.00 59.84 83 ASP A O 1
ATOM 669 N N . HIS A 1 84 ? 16.921 -6.547 -23.899 1.00 60.97 84 HIS A N 1
ATOM 670 C CA . HIS A 1 84 ? 16.226 -7.389 -22.922 1.00 60.97 84 HIS A CA 1
ATOM 671 C C . HIS A 1 84 ? 16.211 -6.802 -21.504 1.00 60.97 84 HIS A C 1
ATOM 673 O O . HIS A 1 84 ? 15.206 -6.956 -20.813 1.00 60.97 84 HIS A O 1
ATOM 679 N N . HIS A 1 85 ? 17.281 -6.120 -21.081 1.00 62.69 85 HIS A N 1
ATOM 680 C CA . HIS A 1 85 ? 17.328 -5.472 -19.767 1.00 62.69 85 HIS A CA 1
ATOM 681 C C . HIS A 1 85 ? 16.440 -4.224 -19.724 1.00 62.69 85 HIS A C 1
ATOM 683 O O . HIS A 1 85 ? 15.778 -3.985 -18.722 1.00 62.69 85 HIS A O 1
ATOM 689 N N . GLU A 1 86 ? 16.339 -3.480 -20.828 1.00 66.62 86 GLU A N 1
ATOM 690 C CA . GLU A 1 86 ? 15.416 -2.343 -20.927 1.00 66.62 86 GLU A CA 1
ATOM 691 C C . GLU A 1 86 ? 13.947 -2.785 -20.858 1.00 66.62 86 GLU A C 1
ATOM 693 O O . GLU A 1 86 ? 13.133 -2.126 -20.215 1.00 66.62 86 GLU A O 1
ATOM 698 N N . MET A 1 87 ? 13.586 -3.913 -21.483 1.00 74.88 87 MET A N 1
ATOM 699 C CA . MET A 1 87 ? 12.208 -4.416 -21.451 1.00 74.88 87 MET A CA 1
ATOM 700 C C . MET A 1 87 ? 11.785 -4.879 -20.049 1.00 74.88 87 MET A C 1
ATOM 702 O O . MET A 1 87 ? 10.650 -4.634 -19.644 1.00 74.88 87 MET A O 1
ATOM 706 N N . GLU A 1 88 ? 12.689 -5.528 -19.313 1.00 75.81 88 GLU A N 1
ATOM 707 C CA . GLU A 1 88 ? 12.452 -5.951 -17.930 1.00 75.81 88 GLU A CA 1
ATOM 708 C C . GLU A 1 88 ? 12.396 -4.743 -16.982 1.00 75.81 88 GLU A C 1
ATOM 710 O O . GLU A 1 88 ? 11.417 -4.600 -16.253 1.00 75.81 88 GLU A O 1
ATOM 715 N N . SER A 1 89 ? 13.347 -3.804 -17.070 1.00 75.94 89 SER A N 1
ATOM 716 C CA . SER A 1 89 ? 13.32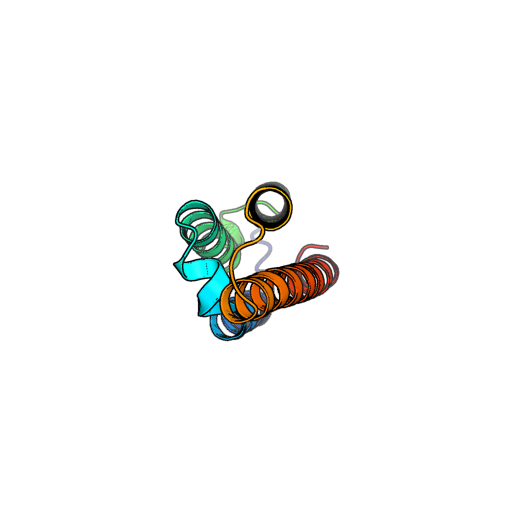8 -2.569 -16.268 1.00 75.94 89 SER A CA 1
ATOM 717 C C . SER A 1 89 ? 12.066 -1.734 -16.497 1.00 75.94 89 SER A C 1
ATOM 719 O O . SER A 1 89 ? 11.438 -1.292 -15.539 1.00 75.94 89 SER A O 1
ATOM 721 N N . ASN A 1 90 ? 11.645 -1.550 -17.754 1.00 80.06 90 ASN A N 1
ATOM 722 C CA . ASN A 1 90 ? 10.418 -0.808 -18.065 1.00 80.06 90 ASN A CA 1
ATOM 723 C C . ASN A 1 90 ? 9.168 -1.504 -17.519 1.00 80.06 90 ASN A C 1
ATOM 725 O O . ASN A 1 90 ? 8.225 -0.837 -17.098 1.00 80.06 90 ASN A O 1
ATOM 729 N N . ARG A 1 91 ? 9.160 -2.841 -17.505 1.00 83.62 91 ARG A N 1
ATOM 730 C CA . ARG A 1 91 ? 8.071 -3.611 -16.911 1.00 83.62 91 ARG A CA 1
ATOM 731 C C . ARG A 1 91 ? 8.012 -3.428 -15.394 1.00 83.62 91 ARG A C 1
ATOM 733 O O . ARG A 1 91 ? 6.919 -3.245 -14.877 1.00 83.62 91 ARG A O 1
ATOM 740 N N . HIS A 1 92 ? 9.148 -3.434 -14.698 1.00 84.94 92 HIS A N 1
ATOM 741 C CA . HIS A 1 92 ? 9.182 -3.164 -13.256 1.00 84.94 92 HIS A CA 1
ATOM 742 C C . HIS A 1 92 ? 8.683 -1.751 -12.926 1.00 84.94 92 HIS A C 1
ATOM 744 O O . HIS A 1 92 ? 7.897 -1.577 -12.000 1.00 84.94 92 HIS A O 1
ATOM 750 N N . LEU A 1 93 ? 9.059 -0.743 -13.722 1.00 85.62 93 LEU A N 1
ATOM 751 C CA . LEU A 1 93 ? 8.555 0.624 -13.544 1.00 85.62 93 LEU A CA 1
ATOM 752 C C . LEU A 1 93 ? 7.024 0.711 -13.713 1.00 85.62 93 LEU A C 1
ATOM 754 O O . LEU A 1 93 ? 6.362 1.372 -12.913 1.00 85.62 93 LEU A O 1
ATOM 758 N N . ASP A 1 94 ? 6.455 0.013 -14.702 1.00 88.19 94 ASP A N 1
ATOM 759 C CA . ASP A 1 94 ? 4.998 -0.070 -14.918 1.00 88.19 94 ASP A CA 1
ATOM 760 C C . ASP A 1 94 ? 4.281 -0.837 -13.786 1.00 88.19 94 ASP A C 1
ATOM 762 O O . ASP A 1 94 ? 3.259 -0.386 -13.257 1.00 88.19 94 ASP A O 1
ATOM 766 N N . GLU A 1 95 ? 4.845 -1.965 -13.335 1.00 89.62 95 GLU A N 1
ATOM 767 C CA . GLU A 1 95 ? 4.310 -2.738 -12.204 1.00 89.62 95 GLU A CA 1
ATOM 768 C C . GLU A 1 95 ? 4.346 -1.923 -10.890 1.00 89.62 95 GLU A C 1
ATOM 770 O O . GLU A 1 95 ? 3.402 -1.986 -10.098 1.00 89.62 95 GLU A O 1
ATOM 775 N N . GLN A 1 96 ? 5.358 -1.075 -10.677 1.00 88.38 96 GLN A N 1
ATOM 776 C CA . GLN A 1 96 ? 5.420 -0.177 -9.515 1.00 88.38 96 GLN A CA 1
ATOM 777 C C . GLN A 1 96 ? 4.433 0.988 -9.596 1.00 88.38 96 GLN A C 1
ATOM 779 O O . GLN A 1 96 ? 3.810 1.332 -8.586 1.00 88.38 96 GLN A O 1
ATOM 784 N N . GLU A 1 97 ? 4.244 1.585 -10.776 1.00 90.44 97 GLU A N 1
ATOM 785 C CA . GLU A 1 97 ? 3.230 2.626 -10.975 1.00 90.44 97 GLU A CA 1
ATOM 786 C C . GLU A 1 97 ? 1.823 2.075 -10.698 1.00 90.44 97 GLU A C 1
ATOM 788 O O . GLU A 1 97 ? 1.047 2.663 -9.936 1.00 90.44 97 GLU A O 1
ATOM 793 N N . THR A 1 98 ? 1.513 0.895 -11.238 1.00 92.88 98 THR A N 1
ATOM 794 C CA . THR A 1 98 ? 0.213 0.239 -11.043 1.00 92.88 98 THR A CA 1
ATOM 795 C C . THR A 1 98 ? -0.010 -0.228 -9.599 1.00 92.88 98 THR A C 1
ATOM 797 O O . THR A 1 98 ? -1.125 -0.087 -9.078 1.00 92.88 98 THR A O 1
ATOM 800 N N . LEU A 1 99 ? 1.034 -0.697 -8.903 1.00 93.56 99 LEU A N 1
ATOM 801 C CA . LEU A 1 99 ? 0.998 -0.975 -7.463 1.00 93.56 99 LEU A CA 1
ATOM 802 C C . LEU A 1 99 ? 0.691 0.294 -6.655 1.00 93.56 99 LEU A C 1
ATOM 804 O O . LEU A 1 99 ? -0.197 0.286 -5.796 1.00 93.56 99 LEU A O 1
ATOM 808 N N . ARG A 1 100 ? 1.370 1.405 -6.950 1.00 93.50 100 ARG A N 1
ATOM 809 C CA . ARG A 1 100 ? 1.135 2.692 -6.282 1.00 93.50 100 ARG A CA 1
ATOM 810 C C . ARG A 1 100 ? -0.301 3.177 -6.479 1.00 93.50 100 ARG A C 1
ATOM 812 O O . ARG A 1 100 ? -0.941 3.628 -5.528 1.00 93.50 100 ARG A O 1
ATOM 819 N N . ASP A 1 101 ? -0.841 3.044 -7.684 1.00 94.00 101 ASP A N 1
ATOM 820 C CA . ASP A 1 101 ? -2.236 3.368 -7.980 1.00 94.00 101 ASP A CA 1
ATOM 821 C C . ASP A 1 101 ? -3.223 2.483 -7.208 1.00 94.00 101 ASP A C 1
ATOM 823 O O . ASP A 1 101 ? -4.225 2.976 -6.674 1.00 94.00 101 ASP A O 1
ATOM 827 N N . ALA A 1 102 ? -2.945 1.181 -7.111 1.00 94.00 102 ALA A N 1
ATOM 828 C CA . ALA A 1 102 ? -3.747 0.259 -6.314 1.00 94.00 102 ALA A CA 1
ATOM 829 C C . ALA A 1 102 ? -3.735 0.646 -4.825 1.00 94.00 102 ALA A C 1
ATOM 831 O O . ALA A 1 102 ? -4.794 0.667 -4.191 1.00 94.00 102 ALA A O 1
ATOM 832 N N . LEU A 1 103 ? -2.574 1.037 -4.294 1.00 94.06 103 LEU A N 1
ATOM 833 C CA . LEU A 1 103 ? -2.429 1.537 -2.927 1.00 94.06 103 LEU A CA 1
ATOM 834 C C . LEU A 1 103 ? -3.184 2.848 -2.706 1.00 94.06 103 LEU A C 1
ATOM 836 O O . LEU A 1 103 ? -3.927 2.959 -1.738 1.00 94.06 103 LEU A O 1
ATOM 840 N N . ASN A 1 104 ? -3.090 3.822 -3.610 1.00 93.19 104 ASN A N 1
ATOM 841 C CA . ASN A 1 104 ? -3.842 5.078 -3.492 1.00 93.19 104 ASN A CA 1
ATOM 842 C C . ASN A 1 104 ? -5.361 4.844 -3.448 1.00 93.19 104 ASN A C 1
ATOM 844 O O . ASN A 1 104 ? -6.080 5.474 -2.661 1.00 93.19 104 ASN A O 1
ATOM 848 N N . ARG A 1 105 ? -5.863 3.905 -4.263 1.00 93.31 105 ARG A N 1
ATOM 849 C CA . ARG A 1 105 ? -7.274 3.482 -4.234 1.00 93.31 105 ARG A CA 1
ATOM 850 C C . ARG A 1 105 ? -7.627 2.782 -2.925 1.00 93.31 105 ARG A C 1
ATOM 852 O O . ARG A 1 105 ? -8.716 3.015 -2.401 1.00 93.31 105 ARG A O 1
ATOM 859 N N . PHE A 1 106 ? -6.721 1.958 -2.399 1.00 93.81 106 PHE A N 1
ATOM 860 C CA . PHE A 1 106 ? -6.870 1.318 -1.097 1.00 93.81 106 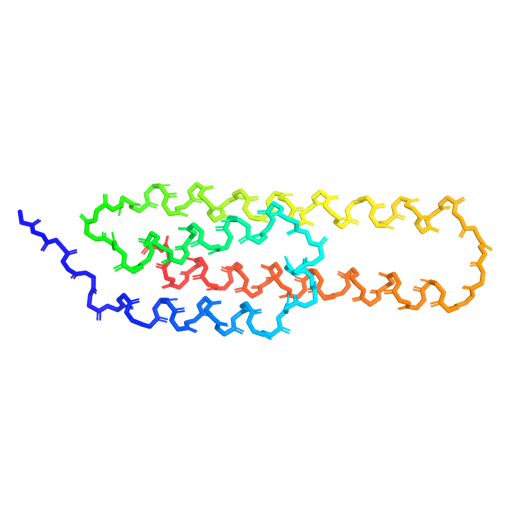PHE A CA 1
ATOM 861 C C . PHE A 1 106 ? -6.970 2.357 0.025 1.00 93.81 106 PHE A C 1
ATOM 863 O O . PHE A 1 106 ? -7.976 2.388 0.731 1.00 93.81 106 PHE A O 1
ATOM 870 N N . GLY A 1 107 ? -5.994 3.262 0.135 1.00 90.62 107 GLY A N 1
ATOM 871 C CA . GLY A 1 107 ? -5.964 4.296 1.169 1.00 90.62 107 GLY A CA 1
ATOM 872 C C . GLY A 1 107 ? -7.207 5.185 1.136 1.00 90.62 107 GLY A C 1
ATOM 873 O O . GLY A 1 107 ? -7.851 5.391 2.160 1.00 90.62 107 GLY A O 1
ATOM 874 N N . SER A 1 108 ? -7.637 5.603 -0.060 1.00 90.25 108 SER A N 1
ATOM 875 C CA . SER A 1 108 ? -8.847 6.423 -0.229 1.00 90.25 108 SER A CA 1
ATOM 876 C C . SER A 1 108 ? -10.131 5.739 0.249 1.00 90.25 108 SER A C 1
ATOM 878 O O . SER A 1 108 ? -11.081 6.426 0.625 1.00 90.25 108 SER A O 1
ATOM 880 N N . ARG A 1 109 ? -10.190 4.403 0.181 1.00 89.12 109 ARG A N 1
ATOM 881 C CA . ARG A 1 109 ? -11.393 3.617 0.482 1.00 89.12 109 ARG A CA 1
ATOM 882 C C . ARG A 1 109 ? -11.414 3.060 1.903 1.00 89.12 109 ARG A C 1
ATOM 884 O O . ARG A 1 109 ? -12.493 2.986 2.481 1.00 8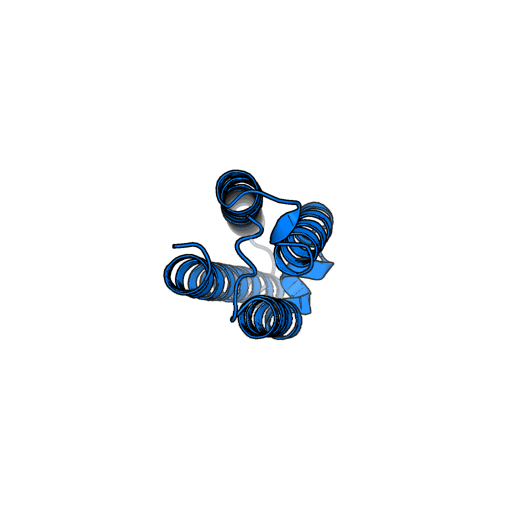9.12 109 ARG A O 1
ATOM 891 N N . TYR A 1 110 ? -10.261 2.652 2.424 1.00 86.00 110 TYR A N 1
ATOM 892 C CA . TYR A 1 110 ? -10.153 1.868 3.658 1.00 86.00 110 TYR A CA 1
ATOM 893 C C . TYR A 1 110 ? -9.366 2.578 4.772 1.00 86.00 110 TYR A C 1
ATOM 895 O O . TYR A 1 110 ? -9.432 2.160 5.924 1.00 86.00 110 TYR A O 1
ATOM 903 N N . LEU A 1 111 ? -8.644 3.663 4.461 1.00 84.06 111 LEU A N 1
ATOM 904 C CA . LEU A 1 111 ? -7.874 4.457 5.431 1.00 84.06 111 LEU A CA 1
ATOM 905 C C . LEU A 1 111 ? -8.369 5.915 5.539 1.00 84.06 111 LEU A C 1
ATOM 907 O O . LEU A 1 111 ? -7.595 6.794 5.916 1.00 84.06 111 LEU A O 1
ATOM 911 N N . ASN A 1 112 ? -9.643 6.170 5.220 1.00 68.50 112 ASN A N 1
ATOM 912 C CA . ASN A 1 112 ? -10.294 7.489 5.288 1.00 68.50 112 ASN A CA 1
ATOM 913 C C . ASN A 1 112 ? -11.290 7.595 6.450 1.00 68.50 112 ASN A C 1
ATOM 915 O O . ASN A 1 112 ? -12.018 6.605 6.690 1.00 68.50 112 ASN A O 1
#

pLDDT: mean 83.45, std 13.49, range [31.55, 95.69]

Organism: NCBI:txid258256

Sequence (112 aa):
MSLENPNAGEDVNALEGIMSTYQSEIRDNTILQAEFAKLKDYLEHSGEHSLKERLQVFEHILEELQENSGDHLRMTEESPQLDHHEMESNRHLDEQETLRDALNRFGSRYLN